Protein AF-A0A7C1K190-F1 (afdb_monomer_lite)

Secondary structure (DSSP, 8-state):
----------SS-SSSS--S-EEEEEEETTS-EEEEEEEE-SSEEEEEETTEEEEEEGGGEEEEESSHHHHHHHHHHHS-TT-HHHHHHHHHHHHHTT----

Sequence (102 aa):
MLLLVGSSAVGAELFGGGAEPAEGLLILRNGQILSGRITNLGEYYSVVLPEGELRLRRSEVEFACRDLAEAYQRKRTLIARDNTLEHLQLAQWCVRHGLLEA

Structure (mmCIF, N/CA/C/O backbone):
data_AF-A0A7C1K190-F1
#
_entry.id   AF-A0A7C1K190-F1
#
loop_
_atom_site.group_PDB
_atom_site.id
_atom_site.type_symbol
_atom_site.label_atom_id
_atom_site.label_alt_id
_atom_site.label_comp_id
_atom_site.label_asym_id
_atom_site.label_entity_id
_atom_site.label_seq_id
_atom_site.pdbx_PDB_ins_code
_atom_site.Cartn_x
_atom_site.Cartn_y
_atom_site.Cartn_z
_atom_site.occupancy
_atom_site.B_iso_or_equiv
_atom_site.auth_seq_id
_atom_site.auth_comp_id
_atom_site.auth_asym_id
_atom_site.auth_atom_id
_atom_site.pdbx_PDB_model_num
ATOM 1 N N . MET A 1 1 ? -2.033 -10.144 41.054 1.00 47.41 1 MET A N 1
ATOM 2 C CA . MET A 1 1 ? -1.411 -9.453 39.907 1.00 47.41 1 MET A CA 1
ATOM 3 C C . MET A 1 1 ? -1.028 -10.523 38.894 1.00 47.41 1 MET A C 1
ATOM 5 O O . MET A 1 1 ? 0.026 -11.126 39.021 1.00 47.41 1 MET A O 1
ATOM 9 N N . LEU A 1 2 ? -1.953 -10.877 37.998 1.00 39.16 2 LEU A N 1
ATOM 10 C CA . LEU A 1 2 ? -1.723 -11.870 36.944 1.00 39.16 2 LEU A CA 1
ATOM 11 C C . LEU A 1 2 ? -1.134 -11.136 35.735 1.00 39.16 2 LEU A C 1
ATOM 13 O O . LEU A 1 2 ? -1.816 -10.324 35.117 1.00 39.16 2 LEU A O 1
ATOM 17 N N . LEU A 1 3 ? 0.142 -11.387 35.447 1.00 44.84 3 LEU A N 1
ATOM 18 C CA . LEU A 1 3 ? 0.778 -11.014 34.187 1.00 44.84 3 LEU A CA 1
ATOM 19 C C . LEU A 1 3 ? 0.339 -12.039 33.135 1.00 44.84 3 LEU A C 1
ATOM 21 O O . LEU A 1 3 ? 0.771 -13.188 33.176 1.00 44.84 3 LEU A O 1
ATOM 25 N N . LEU A 1 4 ? -0.542 -11.636 32.220 1.00 45.88 4 LEU A N 1
ATOM 26 C CA . LEU A 1 4 ? -0.813 -12.397 31.003 1.00 45.88 4 LEU A CA 1
ATOM 27 C C . LEU A 1 4 ? 0.330 -12.139 30.017 1.00 45.88 4 LEU A C 1
ATOM 29 O O . LEU A 1 4 ? 0.484 -11.039 29.489 1.00 45.88 4 LEU A O 1
ATOM 33 N N . VAL A 1 5 ? 1.159 -13.163 29.824 1.00 48.44 5 VAL A N 1
ATOM 34 C CA . VAL A 1 5 ? 2.207 -13.216 28.804 1.00 48.44 5 VAL A CA 1
ATOM 35 C C . VAL A 1 5 ? 1.569 -13.496 27.443 1.00 48.44 5 VAL A C 1
ATOM 37 O O . VAL A 1 5 ? 0.882 -14.497 27.288 1.00 48.44 5 VAL A O 1
ATOM 40 N N . GLY A 1 6 ? 1.878 -12.631 26.473 1.00 53.12 6 GLY A N 1
ATOM 41 C CA . GLY A 1 6 ? 2.179 -12.990 25.084 1.00 53.12 6 GLY A CA 1
ATOM 42 C C . GLY A 1 6 ? 1.047 -13.505 24.189 1.00 53.12 6 GLY A C 1
ATOM 43 O O . GLY A 1 6 ? 0.641 -14.658 24.258 1.00 53.12 6 GLY A O 1
ATOM 44 N N . SER A 1 7 ? 0.689 -12.706 23.186 1.00 43.34 7 SER A N 1
ATOM 45 C CA . SER A 1 7 ? 0.387 -13.242 21.856 1.00 43.34 7 SER A CA 1
ATOM 46 C C . SER A 1 7 ? 0.984 -12.312 20.817 1.00 43.34 7 SER A C 1
ATOM 48 O O . SER A 1 7 ? 0.498 -11.212 20.577 1.00 43.34 7 SER A O 1
ATOM 50 N N . SER A 1 8 ? 2.106 -12.742 20.248 1.00 48.44 8 SER A N 1
ATOM 51 C CA . SER A 1 8 ? 2.569 -12.204 18.980 1.00 48.44 8 SER A CA 1
ATOM 52 C C . SER A 1 8 ? 1.707 -12.876 17.909 1.00 48.44 8 SER A C 1
ATOM 54 O O . SER A 1 8 ? 1.877 -14.065 17.659 1.00 48.44 8 SER A O 1
ATOM 56 N N . ALA A 1 9 ? 0.728 -12.142 1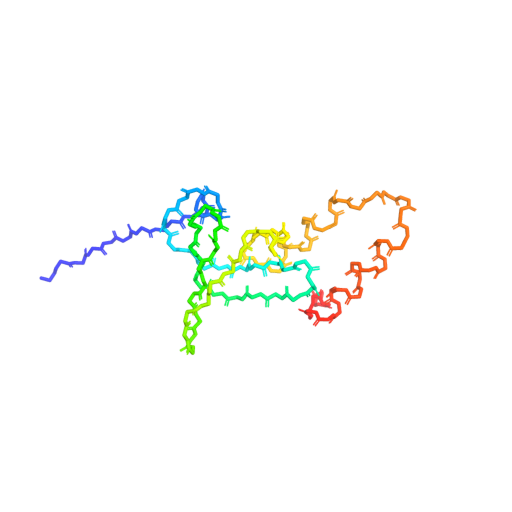7.373 1.00 47.47 9 ALA A N 1
ATOM 57 C CA . ALA A 1 9 ? 0.016 -12.493 16.146 1.00 47.47 9 ALA A CA 1
ATOM 58 C C . ALA A 1 9 ? 0.937 -12.108 14.978 1.00 47.47 9 ALA A C 1
ATOM 60 O O . ALA A 1 9 ? 1.044 -10.938 14.605 1.00 47.47 9 ALA A O 1
ATOM 61 N N . VAL A 1 10 ? 1.724 -13.062 14.492 1.00 47.41 10 VAL A N 1
ATOM 62 C CA . VAL A 1 10 ? 2.800 -12.838 13.521 1.00 47.41 10 VAL A CA 1
ATOM 63 C C . VAL A 1 10 ? 2.275 -13.044 12.092 1.00 47.41 10 VAL A C 1
ATOM 65 O O . VAL A 1 10 ? 2.758 -13.876 11.342 1.00 47.41 10 VAL A O 1
ATOM 68 N N . GLY A 1 11 ? 1.320 -12.229 11.655 1.00 42.09 11 GLY A N 1
ATOM 69 C CA . GLY A 1 11 ? 1.107 -11.925 10.229 1.00 42.09 11 GLY A CA 1
ATOM 70 C C . GLY A 1 11 ? 0.236 -12.793 9.273 1.00 42.09 11 GLY A C 1
ATOM 71 O O . GLY A 1 11 ? 0.069 -12.409 8.124 1.00 42.09 11 GLY A O 1
ATOM 72 N N . ALA A 1 12 ? -0.387 -13.905 9.621 1.00 42.94 12 ALA A N 1
ATOM 73 C CA . ALA A 1 12 ? -1.354 -14.641 8.782 1.00 42.94 12 ALA A CA 1
ATOM 74 C C . ALA A 1 12 ? -2.793 -14.100 8.610 1.00 42.94 12 ALA A C 1
ATOM 76 O O . ALA A 1 12 ? -3.524 -14.604 7.766 1.00 42.94 12 ALA A O 1
ATOM 77 N N . GLU A 1 13 ? -3.344 -13.131 9.325 1.00 55.59 13 GLU A N 1
ATOM 78 C CA . GLU A 1 13 ? -2.788 -12.113 10.215 1.00 55.59 13 GLU A CA 1
ATOM 79 C C . GLU A 1 13 ? -2.217 -10.843 9.496 1.00 55.59 13 GLU A C 1
ATOM 81 O O . GLU A 1 13 ? -1.879 -9.883 10.175 1.00 55.59 13 GLU A O 1
ATOM 86 N N . LEU A 1 14 ? -2.239 -10.755 8.142 1.00 50.59 14 LEU A N 1
ATOM 87 C CA . LEU A 1 14 ? -1.921 -9.562 7.299 1.00 50.59 14 LEU A CA 1
ATOM 88 C C . LEU A 1 14 ? -2.860 -9.431 6.080 1.00 50.59 14 LEU A C 1
ATOM 90 O O . LEU A 1 14 ? -2.447 -9.241 4.936 1.00 50.59 14 LEU A O 1
ATOM 94 N N . PHE A 1 15 ? -4.166 -9.463 6.361 1.00 59.12 15 PHE A N 1
ATOM 95 C CA . PHE A 1 15 ? -5.237 -8.845 5.551 1.00 59.12 15 PHE A CA 1
ATOM 96 C C . PHE A 1 15 ? -6.026 -9.724 4.562 1.00 59.12 15 PHE A C 1
ATOM 98 O O . PHE A 1 15 ? -6.617 -9.193 3.615 1.00 59.12 15 PHE A O 1
ATOM 105 N N . GLY A 1 16 ? -6.160 -11.028 4.820 1.00 53.53 16 GLY A N 1
ATOM 106 C CA . GLY A 1 16 ? -7.112 -11.921 4.146 1.00 53.53 16 GLY A CA 1
ATOM 107 C C . GLY A 1 16 ? -7.999 -12.694 5.127 1.00 53.53 16 GLY A C 1
ATOM 108 O O . GLY A 1 16 ? -7.618 -13.764 5.576 1.00 53.53 16 GLY A O 1
ATOM 109 N N . GLY A 1 17 ? -9.194 -12.165 5.421 1.00 52.84 17 GLY A N 1
ATOM 110 C CA . GLY A 1 17 ? -10.326 -12.913 5.999 1.00 52.84 17 GLY A CA 1
ATOM 111 C C . GLY A 1 17 ? -10.475 -12.951 7.527 1.00 52.84 17 GLY A C 1
ATOM 112 O O . GLY A 1 17 ? -11.520 -13.388 8.000 1.00 52.84 17 GLY A O 1
ATOM 113 N N . GLY A 1 18 ? -9.489 -12.490 8.299 1.00 57.62 18 GLY A N 1
ATOM 114 C CA . GLY A 1 18 ? -9.592 -12.395 9.760 1.00 57.62 18 GLY A CA 1
ATOM 115 C C . GLY A 1 18 ? -10.156 -11.048 10.2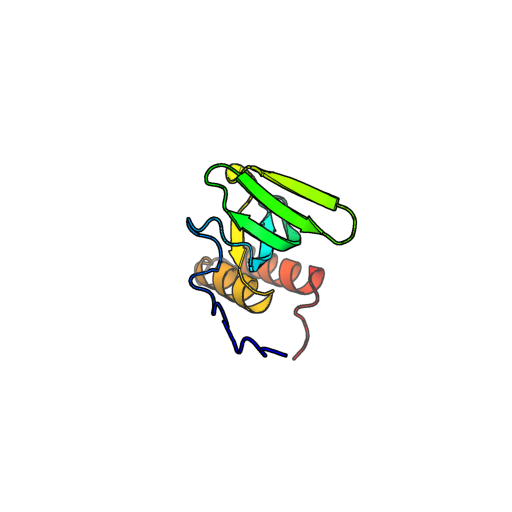16 1.00 57.62 18 GLY A C 1
ATOM 116 O O . GLY A 1 18 ? -9.689 -10.006 9.761 1.00 57.62 18 GLY A O 1
ATOM 117 N N . ALA A 1 19 ? -11.120 -11.072 11.141 1.00 63.41 19 ALA A N 1
ATOM 118 C CA . ALA A 1 19 ? -11.652 -9.876 11.805 1.00 63.41 19 ALA A CA 1
ATOM 119 C C . ALA A 1 19 ? -10.669 -9.256 12.820 1.00 63.41 19 ALA A C 1
ATOM 121 O O . ALA A 1 19 ? -11.001 -8.260 13.461 1.00 63.41 19 ALA A O 1
ATOM 122 N N . GLU A 1 20 ? -9.483 -9.844 12.994 1.00 79.31 20 GLU A N 1
ATOM 123 C CA . GLU A 1 20 ? -8.488 -9.328 13.924 1.00 79.31 20 GLU A CA 1
ATOM 124 C C . GLU A 1 20 ? -7.734 -8.135 13.322 1.00 79.31 20 GLU A C 1
ATOM 126 O O . GLU A 1 20 ? -7.210 -8.234 12.206 1.00 79.31 20 GLU A O 1
ATOM 131 N N . PRO A 1 21 ? -7.678 -6.999 14.037 1.00 85.44 21 PRO A N 1
ATOM 132 C CA . PRO A 1 21 ? -6.953 -5.828 13.576 1.00 85.44 21 PRO A CA 1
ATOM 133 C C . PRO A 1 21 ? -5.435 -6.052 13.627 1.00 85.44 21 PRO A C 1
ATOM 135 O O . PRO A 1 21 ? -4.912 -6.492 14.650 1.00 85.44 21 PRO A O 1
ATOM 138 N N . ALA A 1 22 ? -4.717 -5.663 12.573 1.00 89.69 22 ALA A N 1
ATOM 139 C CA . ALA A 1 22 ? -3.255 -5.730 12.513 1.00 89.69 22 ALA A CA 1
ATOM 140 C C . ALA A 1 22 ? -2.652 -4.417 11.997 1.00 89.69 22 ALA A C 1
ATOM 142 O O . ALA A 1 22 ? -3.232 -3.760 11.133 1.00 89.69 22 ALA A O 1
ATOM 143 N N . GLU A 1 23 ? -1.490 -4.026 12.522 1.00 92.06 23 GLU A N 1
ATOM 144 C CA . GLU A 1 23 ? -0.747 -2.867 12.011 1.00 92.06 23 GLU A CA 1
ATOM 145 C C . GLU A 1 23 ? -0.219 -3.157 10.598 1.00 92.06 23 GLU A C 1
ATOM 147 O O . GLU A 1 23 ? 0.318 -4.236 10.329 1.00 92.06 23 GLU A O 1
ATOM 152 N N . GLY A 1 24 ? -0.354 -2.192 9.690 1.00 93.00 24 GLY A N 1
ATOM 153 C CA . GLY A 1 24 ? 0.236 -2.290 8.361 1.00 93.00 24 GLY A CA 1
ATOM 154 C C . GLY A 1 24 ? -0.174 -1.164 7.427 1.00 93.00 24 GLY A C 1
ATOM 155 O O . GLY A 1 24 ? -0.600 -0.090 7.853 1.00 93.00 24 GLY A O 1
ATOM 156 N N . LEU A 1 25 ? -0.033 -1.432 6.129 1.00 94.19 25 LEU A N 1
ATOM 157 C CA . LEU A 1 25 ? -0.256 -0.484 5.049 1.00 94.19 25 LEU A CA 1
ATOM 158 C C . LEU A 1 25 ? -1.324 -0.978 4.067 1.00 94.19 25 LEU A C 1
ATOM 160 O O . LEU A 1 25 ? -1.311 -2.132 3.628 1.00 94.19 25 LEU A O 1
ATOM 164 N N . LEU A 1 26 ? -2.198 -0.064 3.648 1.00 94.44 26 LEU A N 1
ATOM 165 C CA . LEU A 1 26 ? -3.033 -0.209 2.459 1.00 94.44 26 LEU A CA 1
ATOM 166 C C . LEU A 1 26 ? -2.433 0.598 1.315 1.00 94.44 26 LEU A C 1
ATOM 168 O O . LEU A 1 26 ? -2.283 1.817 1.415 1.00 94.44 26 LEU A O 1
ATOM 172 N N . ILE A 1 27 ? -2.142 -0.081 0.209 1.00 93.81 27 ILE A N 1
ATOM 173 C CA . ILE A 1 27 ? -1.772 0.560 -1.049 1.00 93.81 27 ILE A CA 1
ATOM 174 C C . ILE A 1 27 ? -3.054 0.785 -1.840 1.00 93.81 27 ILE A C 1
ATOM 176 O O . ILE A 1 27 ? -3.756 -0.169 -2.181 1.00 93.81 27 ILE A O 1
ATOM 180 N N . LEU A 1 28 ? -3.386 2.044 -2.104 1.00 93.75 28 LEU A N 1
ATOM 181 C CA . LEU A 1 28 ? -4.593 2.414 -2.832 1.00 93.75 28 LEU A CA 1
ATOM 182 C C . LEU A 1 28 ? -4.321 2.485 -4.333 1.00 93.75 28 LEU A C 1
ATOM 184 O O . LEU A 1 28 ? -3.232 2.857 -4.771 1.00 93.75 28 LEU A O 1
ATOM 188 N N . ARG A 1 29 ? -5.348 2.211 -5.142 1.00 91.06 29 ARG A N 1
ATOM 189 C CA . ARG A 1 29 ? -5.251 2.272 -6.613 1.00 91.06 29 ARG A CA 1
ATOM 190 C C . ARG A 1 29 ? -4.935 3.667 -7.152 1.00 91.06 29 ARG A C 1
ATOM 192 O O . ARG A 1 29 ? -4.437 3.791 -8.265 1.00 91.06 29 ARG A O 1
ATOM 199 N N . ASN A 1 30 ? -5.217 4.712 -6.377 1.00 87.69 30 ASN A N 1
ATOM 200 C CA . ASN A 1 30 ? -4.865 6.092 -6.717 1.00 87.69 30 ASN A CA 1
ATOM 201 C C . ASN A 1 30 ? -3.383 6.431 -6.421 1.00 87.69 30 ASN A C 1
ATOM 203 O O . ASN A 1 30 ? -2.956 7.560 -6.653 1.00 87.69 30 ASN A O 1
ATOM 207 N N . GLY A 1 31 ? -2.601 5.474 -5.905 1.00 83.12 31 GLY A N 1
ATOM 208 C CA . GLY A 1 31 ? -1.189 5.642 -5.567 1.00 83.12 31 GLY A CA 1
ATOM 209 C C . GLY A 1 31 ? -0.919 6.235 -4.182 1.00 83.12 31 GLY A C 1
ATOM 210 O O . GLY A 1 31 ? 0.239 6.517 -3.878 1.00 83.12 31 GLY A O 1
ATOM 211 N N . GLN A 1 32 ? -1.946 6.436 -3.352 1.00 89.75 32 GLN A N 1
ATOM 212 C CA . GLN A 1 32 ? -1.781 6.798 -1.944 1.00 89.75 32 GLN A CA 1
ATOM 213 C C . GLN A 1 32 ? -1.513 5.563 -1.076 1.00 89.75 32 GLN A C 1
ATOM 215 O O . GLN A 1 32 ? -1.846 4.432 -1.438 1.00 89.75 32 GLN A O 1
ATOM 220 N N . ILE A 1 33 ? -0.921 5.802 0.092 1.00 92.00 33 ILE A N 1
ATOM 221 C CA . ILE A 1 33 ? -0.653 4.784 1.106 1.00 92.00 33 ILE A CA 1
ATOM 222 C C . ILE A 1 33 ? -1.324 5.229 2.393 1.00 92.00 33 ILE A C 1
ATOM 224 O O . ILE A 1 33 ? -1.160 6.375 2.811 1.00 92.00 33 ILE A O 1
ATOM 228 N N . LEU A 1 34 ? -2.056 4.317 3.018 1.00 92.69 34 LEU A N 1
ATOM 229 C CA . LEU A 1 34 ? -2.613 4.520 4.347 1.00 92.69 34 LEU A CA 1
ATOM 230 C C . LEU A 1 34 ? -1.952 3.560 5.318 1.00 92.69 34 LEU A C 1
ATOM 232 O O . LEU A 1 34 ? -1.835 2.375 5.021 1.00 92.69 34 LEU A O 1
ATOM 236 N N . SER A 1 35 ? -1.529 4.088 6.460 1.00 92.44 35 SER A N 1
ATOM 237 C CA . SER A 1 35 ? -0.886 3.337 7.532 1.00 92.44 35 SER A CA 1
ATOM 238 C C . SER A 1 35 ? -1.768 3.353 8.765 1.00 92.44 35 SER A C 1
ATOM 240 O O . SER A 1 35 ? -2.341 4.391 9.093 1.00 92.44 35 SER A O 1
ATOM 242 N N . GLY A 1 36 ? -1.863 2.223 9.450 1.00 92.56 36 GLY A N 1
ATOM 243 C CA . GLY A 1 36 ? -2.532 2.140 10.737 1.00 92.56 36 GLY A CA 1
ATOM 244 C C . GLY A 1 36 ? -2.956 0.723 11.063 1.00 92.56 36 GLY A C 1
ATOM 245 O O . GLY A 1 36 ? -2.496 -0.251 10.459 1.00 92.56 36 GLY A O 1
ATOM 246 N N . ARG A 1 37 ? -3.900 0.622 11.996 1.00 93.56 37 ARG A N 1
ATOM 247 C CA . ARG A 1 37 ? -4.454 -0.662 12.401 1.00 93.56 37 ARG A CA 1
ATOM 248 C C . ARG A 1 37 ? -5.592 -1.051 11.474 1.00 93.56 37 ARG A C 1
ATOM 250 O O . ARG A 1 37 ? -6.676 -0.472 11.523 1.00 93.56 37 ARG A O 1
ATOM 257 N N . ILE A 1 38 ? -5.329 -2.031 10.626 1.00 93.69 38 ILE A N 1
ATOM 258 C CA . ILE A 1 38 ? -6.201 -2.454 9.540 1.00 93.69 38 ILE A CA 1
ATOM 259 C C . ILE A 1 38 ? -6.988 -3.693 9.960 1.00 93.69 38 ILE A C 1
ATOM 261 O O . ILE A 1 38 ? -6.420 -4.693 10.394 1.00 93.69 38 ILE A O 1
ATOM 265 N N . THR A 1 39 ? -8.298 -3.649 9.745 1.00 92.56 39 THR A N 1
ATOM 266 C CA . THR A 1 39 ? -9.203 -4.794 9.883 1.00 92.56 39 THR A CA 1
ATOM 267 C C . THR A 1 39 ? -9.820 -5.118 8.525 1.00 92.56 39 THR A C 1
ATOM 269 O O . THR A 1 39 ? -10.374 -4.233 7.867 1.00 92.56 39 THR A O 1
ATOM 272 N N . ASN A 1 40 ? -9.749 -6.381 8.090 1.00 90.19 40 ASN A N 1
ATOM 273 C CA . ASN A 1 40 ? -10.418 -6.827 6.867 1.00 90.19 40 ASN A CA 1
ATOM 274 C C . ASN A 1 40 ? -11.850 -7.278 7.190 1.00 90.19 40 ASN A C 1
ATOM 276 O O . ASN A 1 40 ? -12.051 -8.266 7.888 1.00 90.19 40 ASN A O 1
ATOM 280 N N . LEU A 1 41 ? -12.841 -6.571 6.649 1.00 90.81 41 LEU A N 1
ATOM 281 C CA . LEU A 1 41 ? -14.269 -6.827 6.860 1.00 90.81 41 LEU A CA 1
ATOM 282 C C . LEU A 1 41 ? -14.934 -7.467 5.626 1.00 90.81 41 LEU A C 1
ATOM 284 O O . LEU A 1 41 ? -16.141 -7.336 5.426 1.00 90.81 41 LEU A O 1
ATOM 288 N N . GLY A 1 42 ? -14.151 -8.107 4.755 1.00 89.31 42 GLY A N 1
ATOM 289 C CA . GLY A 1 42 ? -14.611 -8.675 3.488 1.00 89.31 42 GLY A CA 1
ATOM 290 C C . GLY A 1 42 ? -14.641 -7.624 2.381 1.00 89.31 42 GLY A C 1
ATOM 291 O O . GLY A 1 42 ? -13.635 -7.418 1.702 1.00 89.31 42 GLY A O 1
ATOM 292 N N . GLU A 1 43 ? -15.782 -6.952 2.221 1.00 91.56 43 GLU A N 1
ATOM 293 C CA . GLU A 1 43 ? -16.025 -5.917 1.194 1.00 91.56 43 GLU A CA 1
ATOM 294 C C . GLU A 1 43 ? -15.319 -4.588 1.497 1.00 91.56 43 GLU A C 1
ATOM 296 O O . GLU A 1 43 ? -15.099 -3.762 0.607 1.00 91.56 43 GLU A O 1
ATOM 301 N N . TYR A 1 44 ? -14.956 -4.380 2.763 1.00 93.38 44 TYR A N 1
ATOM 302 C CA . TYR A 1 44 ? -14.333 -3.157 3.247 1.00 93.38 44 TYR A CA 1
ATOM 303 C C . TYR A 1 44 ? -13.083 -3.458 4.061 1.00 93.38 44 TYR A C 1
ATOM 305 O O . TYR A 1 44 ? -12.978 -4.497 4.712 1.00 93.38 44 TYR A O 1
ATOM 313 N N . TYR A 1 45 ? -12.187 -2.483 4.094 1.00 94.06 45 TYR A N 1
ATOM 314 C CA . TYR A 1 45 ? -11.178 -2.356 5.132 1.00 94.06 45 TYR A CA 1
ATOM 315 C C . TYR A 1 45 ? -11.600 -1.258 6.105 1.00 94.06 45 TYR A C 1
ATOM 317 O O . TYR A 1 45 ? -12.107 -0.218 5.681 1.00 94.06 45 TYR A O 1
ATOM 325 N N . SER A 1 46 ? -11.402 -1.495 7.398 1.00 93.88 46 SER A N 1
ATOM 326 C CA . SER A 1 46 ? -11.378 -0.437 8.410 1.00 93.88 46 SER A CA 1
ATOM 327 C C . SER A 1 46 ? -9.924 -0.147 8.765 1.00 93.88 46 SER A C 1
ATOM 329 O O . SER A 1 46 ? -9.142 -1.084 8.924 1.00 93.88 46 SER A O 1
ATOM 331 N N . VAL A 1 47 ? -9.561 1.130 8.847 1.00 94.44 47 VAL A N 1
ATOM 332 C CA . VAL A 1 47 ? -8.232 1.596 9.244 1.00 94.44 47 VAL A CA 1
ATOM 333 C C . VAL A 1 47 ? -8.395 2.557 10.409 1.00 94.44 47 VAL A C 1
ATOM 335 O O . VAL A 1 47 ? -8.969 3.635 10.247 1.00 94.44 47 VAL A O 1
ATOM 338 N N . VAL A 1 48 ? -7.882 2.179 11.578 1.00 93.25 48 VAL A N 1
ATOM 339 C CA . VAL A 1 48 ? -7.829 3.070 12.740 1.00 93.25 48 VAL A CA 1
ATOM 340 C C . VAL A 1 48 ? -6.549 3.897 12.666 1.00 93.25 48 VAL A C 1
ATOM 342 O O . VAL A 1 48 ? -5.441 3.358 12.645 1.00 93.25 48 VAL A O 1
ATOM 345 N N . LEU A 1 49 ? -6.734 5.212 12.625 1.00 87.88 49 LEU A N 1
ATOM 346 C CA . LEU A 1 49 ? -5.719 6.259 12.620 1.00 87.88 49 LEU A CA 1
ATOM 347 C C . LEU A 1 49 ? -5.761 6.993 13.975 1.00 87.88 49 LEU A C 1
ATOM 349 O O . LEU A 1 49 ? -6.765 6.905 14.687 1.00 87.88 49 LEU A O 1
ATOM 353 N N . PRO A 1 50 ? -4.730 7.776 14.340 1.00 83.12 50 PRO A N 1
ATOM 354 C CA . PRO A 1 50 ? -4.758 8.584 15.565 1.00 83.12 50 PRO A CA 1
ATOM 355 C C . PRO A 1 50 ? -5.953 9.550 15.641 1.00 83.12 50 PRO A C 1
ATOM 357 O O . PRO A 1 50 ? -6.413 9.893 16.726 1.00 83.12 50 PRO A O 1
ATOM 360 N N . GLU A 1 51 ? -6.444 9.984 14.482 1.00 83.94 51 GLU A N 1
ATOM 361 C CA . GLU A 1 51 ? -7.448 11.040 14.324 1.00 83.94 51 GLU A CA 1
ATOM 362 C C . GLU A 1 51 ? -8.876 10.492 14.151 1.00 83.94 51 GLU A C 1
ATOM 364 O O . GLU A 1 51 ? -9.840 11.256 14.166 1.00 83.94 51 GLU A O 1
AT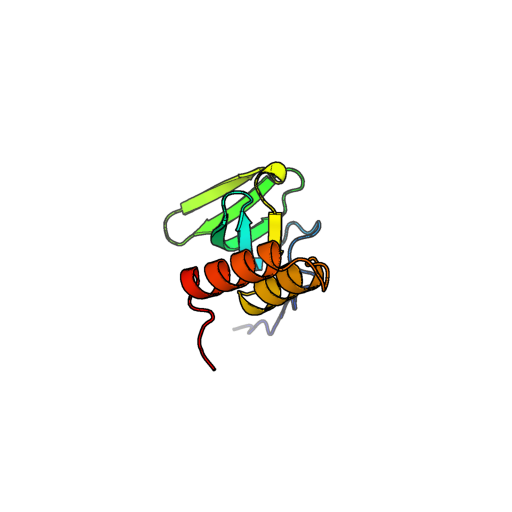OM 369 N N . GLY A 1 52 ? -9.032 9.174 13.980 1.00 88.12 52 GLY A N 1
ATOM 370 C CA . GLY A 1 52 ? -10.326 8.540 13.736 1.00 88.12 52 GLY A CA 1
ATOM 371 C C . GLY A 1 52 ? -10.228 7.205 12.999 1.00 88.12 52 GLY A C 1
ATOM 372 O O . GLY A 1 52 ? -9.153 6.645 12.812 1.00 88.12 52 GLY A O 1
ATOM 373 N N . GLU A 1 53 ? -11.373 6.686 12.566 1.00 92.81 53 GLU A N 1
ATOM 374 C CA . GLU A 1 53 ? -11.473 5.441 11.800 1.00 92.81 53 GLU A CA 1
ATOM 375 C C . GLU A 1 53 ? -11.931 5.741 10.370 1.00 92.81 53 GLU A C 1
ATOM 377 O O . GLU A 1 53 ? -12.920 6.446 10.157 1.00 92.81 53 GLU A O 1
ATOM 382 N N . LEU A 1 54 ? -11.224 5.190 9.384 1.00 93.75 54 LEU A N 1
ATOM 383 C CA . LEU A 1 54 ? -11.570 5.303 7.972 1.00 93.75 54 LEU A CA 1
ATOM 384 C C . LEU A 1 54 ? -12.036 3.952 7.431 1.00 93.75 54 LEU A C 1
ATOM 386 O O . LEU A 1 54 ? -11.381 2.930 7.629 1.00 93.75 54 LEU A O 1
ATOM 390 N N . ARG A 1 55 ? -13.139 3.958 6.677 1.00 94.06 55 ARG A N 1
ATOM 391 C CA . ARG A 1 55 ? -13.651 2.770 5.990 1.00 94.06 55 ARG A CA 1
ATOM 392 C C . ARG A 1 55 ? -13.476 2.902 4.485 1.00 94.06 55 ARG A C 1
ATOM 394 O O . ARG A 1 55 ? -13.975 3.850 3.887 1.00 94.06 55 ARG A O 1
ATOM 401 N N . LEU A 1 56 ? -12.810 1.928 3.878 1.00 94.12 56 LEU A N 1
ATOM 402 C CA . LEU A 1 56 ? -12.469 1.920 2.454 1.00 94.12 56 LEU A CA 1
ATOM 403 C C . LEU A 1 56 ? -13.061 0.701 1.780 1.00 94.12 56 LEU A C 1
ATOM 405 O O . LEU A 1 56 ? -13.043 -0.392 2.352 1.00 94.12 56 LEU A O 1
ATOM 409 N N . ARG A 1 57 ? -13.556 0.858 0.552 1.00 95.31 57 ARG A N 1
ATOM 410 C CA . ARG A 1 57 ? -13.992 -0.303 -0.226 1.00 95.31 57 ARG A CA 1
ATOM 411 C C . ARG A 1 57 ? -12.776 -1.113 -0.643 1.00 95.31 57 ARG A C 1
ATOM 413 O O . ARG A 1 57 ? -11.773 -0.561 -1.092 1.00 95.31 57 ARG A O 1
ATOM 420 N N . ARG A 1 58 ? -12.887 -2.441 -0.599 1.00 93.00 58 ARG A N 1
ATOM 421 C CA . ARG A 1 58 ? -11.844 -3.346 -1.103 1.00 93.00 58 ARG A CA 1
ATOM 422 C C . ARG A 1 58 ? -11.478 -3.054 -2.560 1.00 93.00 58 ARG A C 1
ATOM 424 O O . ARG A 1 58 ? -10.327 -3.223 -2.938 1.00 93.00 58 ARG A O 1
ATOM 431 N N . SER A 1 59 ? -12.431 -2.576 -3.362 1.00 95.00 59 SER A N 1
ATOM 432 C CA . SER A 1 59 ? -12.204 -2.181 -4.755 1.00 95.00 59 SER A CA 1
ATOM 433 C C . SER A 1 59 ? -11.227 -1.013 -4.918 1.00 95.00 59 SER A C 1
ATOM 435 O O . SER A 1 59 ? -10.597 -0.907 -5.964 1.00 95.00 59 SER A O 1
ATOM 437 N N . GLU A 1 60 ? -11.089 -0.145 -3.914 1.00 95.12 60 GLU A N 1
ATOM 438 C CA . GLU A 1 60 ? -10.179 1.011 -3.937 1.00 95.12 60 GLU A CA 1
ATOM 439 C C . GLU A 1 60 ? -8.754 0.641 -3.507 1.00 95.12 60 GLU A C 1
ATOM 441 O O . GLU A 1 60 ? -7.800 1.368 -3.793 1.00 95.12 60 GLU A O 1
ATOM 446 N N . VAL A 1 61 ? -8.604 -0.515 -2.861 1.00 94.31 61 VAL A N 1
ATOM 447 C CA . VAL A 1 61 ? -7.329 -1.056 -2.398 1.00 94.31 61 VAL A CA 1
ATOM 448 C C . VAL A 1 61 ? -6.706 -1.897 -3.513 1.00 94.31 61 VAL A C 1
ATOM 450 O O . VAL A 1 61 ? -7.339 -2.784 -4.087 1.00 94.31 61 VAL A O 1
ATOM 453 N N . GLU A 1 62 ? -5.451 -1.605 -3.841 1.00 93.19 62 GLU A N 1
ATOM 454 C CA . GLU A 1 62 ? -4.640 -2.416 -4.748 1.00 93.19 62 GLU A CA 1
ATOM 455 C C . GLU A 1 62 ? -4.203 -3.698 -4.029 1.00 93.19 62 GLU A C 1
ATOM 457 O O . GLU A 1 62 ? -4.494 -4.801 -4.486 1.00 93.19 62 GLU A O 1
ATOM 462 N N . PHE A 1 63 ? -3.566 -3.550 -2.864 1.00 92.25 63 PHE A N 1
ATOM 463 C CA . PHE A 1 63 ? -3.251 -4.636 -1.940 1.00 92.25 63 PHE A CA 1
ATOM 464 C C . PHE A 1 63 ? -2.883 -4.082 -0.557 1.00 92.25 63 PHE A C 1
ATOM 466 O O . PHE A 1 63 ? -2.639 -2.888 -0.388 1.00 92.25 63 PHE A O 1
ATOM 473 N N . ALA A 1 64 ? -2.815 -4.972 0.429 1.00 92.25 64 ALA A N 1
ATOM 474 C CA . ALA A 1 64 ? -2.366 -4.667 1.781 1.00 92.25 64 ALA A CA 1
ATOM 475 C C . ALA A 1 64 ? -1.049 -5.403 2.097 1.00 92.25 64 ALA A C 1
ATOM 477 O O . ALA A 1 64 ? -0.806 -6.491 1.556 1.00 92.25 64 ALA A O 1
ATOM 478 N N . CYS A 1 65 ? -0.194 -4.806 2.926 1.00 92.50 65 CYS A N 1
ATOM 479 C CA . CYS A 1 65 ? 1.153 -5.293 3.255 1.00 92.50 65 CYS A CA 1
ATOM 480 C C . CYS A 1 65 ? 1.626 -4.758 4.616 1.00 92.50 65 CYS A C 1
ATOM 482 O O . CYS A 1 65 ? 1.036 -3.820 5.144 1.00 92.50 65 CYS A O 1
ATOM 484 N N . ARG A 1 66 ? 2.690 -5.327 5.192 1.00 90.81 66 ARG A N 1
ATOM 485 C CA . ARG A 1 66 ? 3.229 -4.868 6.490 1.00 90.81 66 ARG A CA 1
ATOM 486 C C . ARG A 1 66 ? 3.860 -3.494 6.431 1.00 90.81 66 ARG A C 1
ATOM 488 O O . ARG A 1 66 ? 3.656 -2.664 7.306 1.00 90.81 66 ARG A O 1
ATOM 495 N N . ASP A 1 67 ? 4.680 -3.304 5.412 1.00 90.19 67 ASP A N 1
ATOM 496 C CA . ASP A 1 67 ? 5.612 -2.199 5.322 1.00 90.19 67 ASP A CA 1
ATOM 497 C C . ASP A 1 67 ? 5.884 -1.849 3.854 1.00 90.19 67 ASP A C 1
ATOM 499 O O . ASP A 1 67 ? 5.420 -2.510 2.914 1.00 90.19 67 ASP A O 1
ATOM 503 N N . LEU A 1 68 ? 6.617 -0.755 3.657 1.00 90.88 68 LEU A N 1
ATOM 504 C CA . LEU A 1 68 ? 6.949 -0.258 2.327 1.00 90.88 68 LEU A CA 1
ATOM 505 C C . LEU A 1 68 ? 7.903 -1.194 1.572 1.00 90.88 68 LEU A C 1
ATOM 507 O O . LEU A 1 68 ? 7.876 -1.208 0.340 1.00 90.88 68 LEU A O 1
ATOM 511 N N . ALA A 1 69 ? 8.712 -1.994 2.274 1.00 90.62 69 ALA A N 1
ATOM 512 C CA . ALA A 1 69 ? 9.616 -2.949 1.642 1.00 90.62 69 ALA A CA 1
ATOM 513 C C . ALA A 1 69 ? 8.824 -4.090 0.991 1.00 90.62 69 ALA A C 1
ATOM 515 O O . ALA A 1 69 ? 9.067 -4.436 -0.166 1.00 90.62 69 ALA A O 1
ATOM 516 N N . GLU A 1 70 ? 7.817 -4.623 1.683 1.00 91.19 70 GLU A N 1
ATOM 517 C CA . GLU A 1 70 ? 6.894 -5.607 1.127 1.00 91.19 70 GLU A CA 1
ATOM 518 C C . GLU A 1 70 ? 6.104 -5.027 -0.056 1.00 91.19 70 GLU A C 1
ATOM 520 O O . GLU A 1 70 ? 5.969 -5.691 -1.087 1.00 91.19 70 GLU A O 1
ATOM 525 N N . ALA A 1 71 ? 5.635 -3.777 0.046 1.00 92.25 71 ALA A N 1
ATOM 526 C CA . ALA A 1 71 ? 4.961 -3.098 -1.061 1.00 92.25 71 ALA A CA 1
ATOM 527 C C . ALA A 1 71 ? 5.856 -2.974 -2.302 1.00 92.25 71 ALA A C 1
ATOM 529 O O . ALA A 1 71 ? 5.419 -3.290 -3.412 1.00 92.25 71 ALA A O 1
ATOM 530 N N . TYR A 1 72 ? 7.114 -2.567 -2.115 1.00 91.94 72 TYR A N 1
ATOM 531 C CA . TYR A 1 72 ? 8.105 -2.495 -3.185 1.00 91.94 72 TYR A CA 1
ATOM 532 C C . TYR A 1 72 ? 8.330 -3.860 -3.836 1.00 91.94 72 TYR A C 1
ATOM 534 O O . TYR A 1 72 ? 8.266 -3.966 -5.062 1.00 91.94 72 TYR A O 1
ATOM 542 N N . GLN A 1 73 ? 8.555 -4.908 -3.036 1.00 92.06 73 GLN A N 1
ATOM 543 C CA . GLN A 1 73 ? 8.795 -6.251 -3.565 1.00 92.06 73 GLN A CA 1
ATOM 544 C C . GLN A 1 73 ? 7.598 -6.742 -4.378 1.00 92.06 73 GLN A C 1
ATOM 546 O O . GLN A 1 73 ? 7.785 -7.202 -5.501 1.00 92.06 73 GLN A O 1
ATOM 551 N N . ARG A 1 74 ? 6.369 -6.570 -3.874 1.00 91.88 74 ARG A N 1
ATOM 552 C CA . ARG A 1 74 ? 5.156 -6.9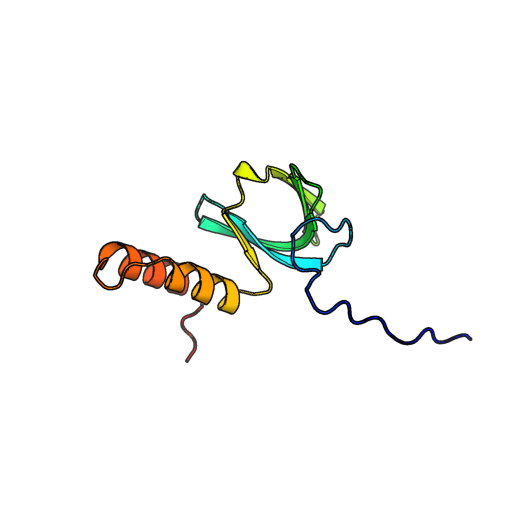50 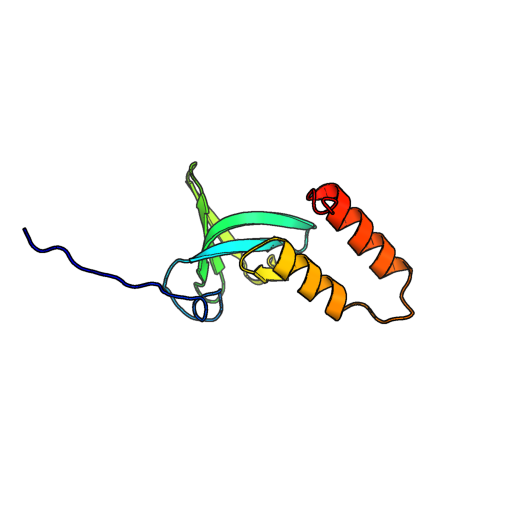-4.614 1.00 91.88 74 ARG A CA 1
ATOM 553 C C . ARG A 1 74 ? 4.992 -6.171 -5.913 1.00 91.88 74 ARG A C 1
ATOM 555 O O . ARG A 1 74 ? 4.690 -6.773 -6.934 1.00 91.88 74 ARG A O 1
ATOM 562 N N . LYS A 1 75 ? 5.208 -4.851 -5.912 1.00 90.81 75 LYS A N 1
ATOM 563 C CA . LYS A 1 75 ? 5.141 -4.072 -7.158 1.00 90.81 75 LYS A CA 1
ATOM 564 C C . LYS A 1 75 ? 6.210 -4.531 -8.145 1.00 90.81 75 LYS A C 1
ATOM 566 O O . LYS A 1 75 ? 5.906 -4.729 -9.311 1.00 90.81 75 LYS A O 1
ATOM 571 N N . ARG A 1 76 ? 7.435 -4.778 -7.678 1.00 91.75 76 ARG A N 1
ATOM 572 C CA . ARG A 1 76 ? 8.548 -5.245 -8.510 1.00 91.75 76 ARG A CA 1
ATOM 573 C C . ARG A 1 76 ? 8.305 -6.619 -9.135 1.00 91.75 76 ARG A C 1
ATOM 575 O O . ARG A 1 76 ? 8.706 -6.814 -10.277 1.00 91.75 76 ARG A O 1
ATOM 582 N N . THR A 1 77 ? 7.690 -7.566 -8.424 1.00 91.81 77 THR A N 1
ATOM 583 C CA . THR A 1 77 ? 7.439 -8.915 -8.968 1.00 91.81 77 THR A CA 1
ATOM 584 C C . THR A 1 77 ? 6.374 -8.945 -10.060 1.00 91.81 77 THR A C 1
ATOM 586 O O . THR A 1 77 ? 6.344 -9.902 -10.829 1.00 91.81 77 THR A O 1
ATOM 589 N N . LEU A 1 78 ? 5.522 -7.920 -10.144 1.00 89.00 78 LEU A N 1
ATOM 590 C CA . LEU A 1 78 ? 4.491 -7.803 -11.179 1.00 89.00 78 LEU A CA 1
ATOM 591 C C . LEU A 1 78 ? 5.016 -7.205 -12.492 1.00 89.00 78 LEU A C 1
ATOM 593 O O . LEU A 1 78 ? 4.354 -7.344 -13.516 1.00 89.00 78 LEU A O 1
ATOM 597 N N . ILE A 1 79 ? 6.191 -6.572 -12.473 1.00 90.06 79 ILE A N 1
ATOM 598 C CA . ILE A 1 79 ? 6.760 -5.899 -13.643 1.00 90.06 79 ILE A CA 1
ATOM 599 C C . ILE A 1 79 ? 7.454 -6.918 -14.544 1.00 90.06 79 ILE A C 1
ATOM 601 O O . ILE A 1 79 ? 8.364 -7.639 -14.118 1.00 90.06 79 ILE A O 1
ATOM 605 N N . ALA A 1 80 ? 7.054 -6.954 -15.814 1.00 88.81 80 ALA A N 1
ATOM 606 C CA . ALA A 1 80 ? 7.750 -7.736 -16.829 1.00 88.81 80 ALA A CA 1
ATOM 607 C C . ALA A 1 80 ? 9.166 -7.181 -17.068 1.00 88.81 80 ALA A C 1
ATOM 609 O O . ALA A 1 80 ? 9.372 -5.970 -17.098 1.00 88.81 80 ALA A O 1
ATOM 610 N N . ARG A 1 81 ? 10.151 -8.070 -17.271 1.00 83.00 81 ARG A N 1
ATOM 611 C CA . ARG A 1 81 ? 11.582 -7.709 -17.379 1.00 83.00 81 ARG A CA 1
ATOM 612 C C . ARG A 1 81 ? 11.898 -6.651 -18.442 1.00 83.00 81 ARG A C 1
ATOM 614 O O . ARG A 1 81 ? 12.890 -5.946 -18.306 1.00 83.00 81 ARG A O 1
ATOM 621 N N . ASP A 1 82 ? 11.118 -6.597 -19.511 1.00 89.25 82 ASP A N 1
ATOM 622 C CA . ASP A 1 82 ? 11.282 -5.704 -20.656 1.00 89.25 82 ASP A CA 1
ATOM 623 C C . ASP A 1 82 ? 10.377 -4.461 -20.594 1.00 89.25 82 ASP A C 1
ATOM 625 O O . ASP A 1 82 ? 10.432 -3.608 -21.482 1.00 89.25 82 ASP A O 1
ATOM 629 N N . ASN A 1 83 ? 9.584 -4.298 -19.529 1.00 90.88 83 ASN A N 1
ATOM 630 C CA . ASN A 1 83 ? 8.684 -3.162 -19.376 1.00 90.88 83 ASN A CA 1
ATOM 631 C C . ASN A 1 83 ? 9.367 -1.968 -18.688 1.00 90.88 83 ASN A C 1
ATOM 633 O O . ASN A 1 83 ? 9.182 -1.685 -17.501 1.00 90.88 83 ASN A O 1
ATOM 637 N N . THR A 1 84 ? 10.157 -1.226 -19.467 1.00 90.50 84 THR A N 1
ATOM 638 C CA . THR A 1 84 ? 10.884 -0.027 -19.011 1.00 90.50 84 THR A CA 1
ATOM 639 C C . THR A 1 84 ? 9.970 1.036 -18.388 1.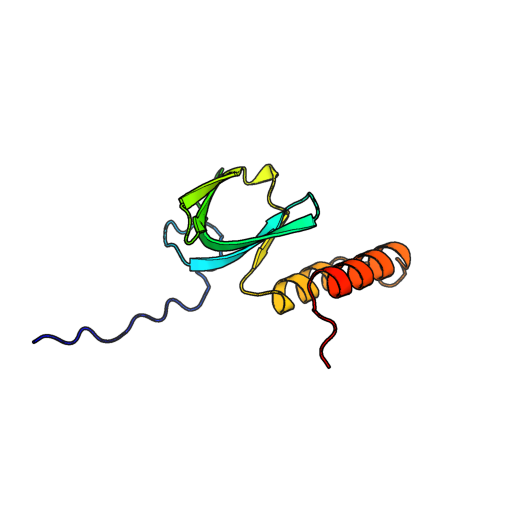00 90.50 84 THR A C 1
ATOM 641 O O . THR A 1 84 ? 10.379 1.725 -17.451 1.00 90.50 84 THR A O 1
ATOM 644 N N . LEU A 1 85 ? 8.732 1.180 -18.878 1.00 91.12 85 LEU A N 1
ATOM 645 C CA . LEU A 1 85 ? 7.788 2.175 -18.364 1.00 91.12 85 LEU A CA 1
ATOM 646 C C . LEU A 1 85 ? 7.351 1.846 -16.932 1.00 91.12 85 LEU A C 1
ATOM 648 O O . LEU A 1 85 ? 7.385 2.721 -16.068 1.00 91.12 85 LEU A O 1
ATOM 652 N N . GLU A 1 86 ? 6.989 0.595 -16.662 1.00 89.56 86 GLU A N 1
ATOM 653 C CA . GLU A 1 86 ? 6.609 0.158 -15.315 1.00 89.56 86 GLU A CA 1
ATOM 654 C C . GLU A 1 86 ? 7.785 0.238 -14.333 1.00 89.56 86 GLU A C 1
ATOM 656 O O . GLU A 1 86 ? 7.612 0.650 -13.184 1.00 89.56 86 GLU A O 1
ATOM 661 N N . HIS A 1 87 ? 9.008 -0.054 -14.790 1.00 91.38 87 HIS A N 1
ATOM 662 C CA . HIS A 1 87 ? 10.214 0.158 -13.988 1.00 91.38 87 HIS A CA 1
ATOM 663 C C . HIS A 1 87 ? 10.409 1.630 -13.596 1.00 91.38 87 HIS A C 1
ATOM 665 O O . HIS A 1 87 ? 10.720 1.921 -12.438 1.00 91.38 87 HIS A O 1
ATOM 671 N N . LEU A 1 88 ? 10.192 2.566 -14.527 1.00 91.81 88 LEU A N 1
ATOM 672 C CA . LEU A 1 88 ? 10.257 4.000 -14.238 1.00 91.81 88 LEU A CA 1
ATOM 673 C C . LEU A 1 88 ? 9.163 4.428 -13.250 1.00 91.81 88 LEU A C 1
ATOM 675 O O . LEU A 1 88 ? 9.440 5.184 -12.318 1.00 91.81 88 LEU A O 1
ATOM 679 N N . GLN A 1 89 ? 7.936 3.933 -13.422 1.00 90.62 89 GLN A N 1
ATOM 680 C CA . GLN A 1 89 ? 6.828 4.214 -12.505 1.00 90.62 89 GLN A CA 1
ATOM 681 C C . GLN A 1 89 ? 7.122 3.709 -11.088 1.00 90.62 89 GLN A C 1
ATOM 683 O O . GLN A 1 89 ? 6.875 4.431 -10.120 1.00 90.62 89 GLN A O 1
ATOM 688 N N . LEU A 1 90 ? 7.708 2.514 -10.951 1.00 89.81 90 LEU A N 1
ATOM 689 C CA . LEU A 1 90 ? 8.139 1.991 -9.656 1.00 89.81 90 LEU A CA 1
ATOM 690 C C . LEU A 1 90 ? 9.238 2.857 -9.032 1.00 89.81 90 LEU A C 1
ATOM 692 O O . LEU A 1 90 ? 9.160 3.172 -7.848 1.00 89.81 90 LEU A O 1
ATOM 696 N N . ALA A 1 91 ? 10.230 3.294 -9.812 1.00 90.31 91 ALA A N 1
ATOM 697 C CA . ALA A 1 91 ? 11.285 4.174 -9.310 1.00 90.31 91 ALA A CA 1
ATOM 698 C C . ALA A 1 91 ? 10.722 5.513 -8.798 1.00 90.31 91 ALA A C 1
ATOM 700 O O . ALA A 1 91 ? 11.067 5.956 -7.704 1.00 90.31 91 ALA A O 1
ATOM 701 N N . GLN A 1 92 ? 9.801 6.129 -9.545 1.00 90.44 92 GLN A N 1
ATOM 702 C CA . GLN A 1 92 ? 9.113 7.353 -9.118 1.00 90.44 92 GLN A CA 1
ATOM 703 C C . GLN A 1 92 ? 8.286 7.138 -7.846 1.00 90.44 92 GLN A C 1
ATOM 705 O O . GLN A 1 92 ? 8.247 8.008 -6.975 1.00 90.44 92 GLN A O 1
ATOM 710 N N . TRP A 1 93 ? 7.636 5.980 -7.726 1.00 89.94 93 TRP A N 1
ATOM 711 C CA . TRP A 1 93 ? 6.911 5.602 -6.519 1.00 89.94 93 TRP A CA 1
ATOM 712 C C . TRP A 1 93 ? 7.859 5.477 -5.316 1.00 89.94 93 TRP A C 1
ATOM 714 O O . TRP A 1 93 ? 7.577 6.051 -4.266 1.00 89.94 93 TRP A O 1
ATOM 724 N N . CYS A 1 94 ? 9.025 4.840 -5.479 1.00 89.25 94 CYS A N 1
ATOM 725 C CA . CYS A 1 94 ? 10.035 4.759 -4.420 1.00 89.25 94 CYS A CA 1
ATOM 726 C C . CYS A 1 94 ? 10.496 6.144 -3.949 1.00 89.25 94 CYS A C 1
ATOM 728 O O . CYS A 1 94 ? 10.544 6.390 -2.746 1.00 89.25 94 CYS A O 1
ATOM 730 N N . VAL A 1 95 ? 10.778 7.062 -4.882 1.00 89.19 95 VAL A N 1
ATOM 731 C CA . VAL A 1 95 ? 11.167 8.451 -4.569 1.00 89.19 95 VAL A CA 1
ATOM 732 C C . VAL A 1 95 ? 10.079 9.144 -3.745 1.00 89.19 95 VAL A C 1
ATOM 734 O O . VAL A 1 95 ? 10.371 9.747 -2.716 1.00 89.19 95 VAL A O 1
ATOM 737 N N . ARG A 1 96 ? 8.812 9.032 -4.168 1.00 88.31 96 ARG A N 1
ATOM 738 C CA . ARG A 1 96 ? 7.666 9.667 -3.496 1.00 88.31 96 ARG A CA 1
ATOM 739 C C . ARG A 1 96 ? 7.494 9.201 -2.050 1.00 88.31 96 ARG A C 1
ATOM 741 O O . ARG A 1 96 ? 7.060 9.986 -1.214 1.00 88.31 96 ARG A O 1
ATOM 748 N N . HIS A 1 97 ? 7.802 7.937 -1.776 1.00 86.31 97 HIS A N 1
ATOM 749 C CA . HIS A 1 97 ? 7.594 7.314 -0.469 1.00 86.31 97 HIS A CA 1
ATOM 750 C C . HIS A 1 97 ? 8.886 7.143 0.342 1.00 86.31 97 HIS A C 1
ATOM 752 O O . HIS A 1 97 ? 8.878 6.429 1.340 1.00 86.31 97 HIS A O 1
ATOM 758 N N . GLY A 1 98 ? 9.981 7.800 -0.061 1.00 83.44 98 GLY A N 1
ATOM 759 C CA . GLY A 1 98 ? 11.226 7.829 0.711 1.00 83.44 98 GLY A CA 1
ATOM 760 C C . GLY A 1 98 ? 11.988 6.501 0.751 1.00 83.44 98 GLY A C 1
ATOM 761 O O . GLY A 1 98 ? 12.819 6.306 1.624 1.00 83.44 98 GLY A O 1
ATOM 762 N N . LEU A 1 99 ? 11.753 5.591 -0.198 1.00 83.00 99 LEU A N 1
ATOM 763 C CA . LEU A 1 99 ? 12.438 4.290 -0.284 1.00 83.00 99 LEU A CA 1
ATOM 764 C C . LEU A 1 99 ? 13.855 4.371 -0.888 1.00 83.00 99 LEU A C 1
ATOM 766 O O . LEU A 1 99 ? 14.378 3.376 -1.381 1.00 83.00 99 LEU A O 1
ATOM 770 N N . LEU A 1 100 ? 14.469 5.555 -0.906 1.00 70.38 100 LEU A N 1
ATOM 771 C CA . LEU A 1 100 ? 15.784 5.796 -1.512 1.00 70.38 100 LEU A CA 1
ATOM 772 C C . LEU A 1 100 ? 16.963 5.578 -0.552 1.00 70.38 100 LEU A C 1
ATOM 774 O O . LEU A 1 100 ? 18.083 5.964 -0.882 1.00 70.38 100 LEU A O 1
ATOM 778 N N . GLU A 1 101 ? 16.744 4.976 0.613 1.00 45.38 101 GLU A N 1
ATOM 779 C CA . GLU A 1 101 ? 17.817 4.782 1.589 1.00 45.38 101 GLU A CA 1
ATOM 780 C C . GLU A 1 101 ? 18.524 3.439 1.363 1.00 45.38 101 GLU A C 1
ATOM 782 O O . GLU A 1 101 ? 17.929 2.365 1.488 1.00 45.38 101 GLU A O 1
ATOM 787 N N . ALA A 1 102 ? 19.789 3.547 0.946 1.00 36.59 102 ALA A N 1
ATOM 788 C CA . ALA A 1 102 ? 20.778 2.479 0.848 1.00 36.59 102 ALA A CA 1
ATOM 789 C C . ALA A 1 102 ? 21.554 2.342 2.162 1.00 36.59 102 ALA A C 1
ATOM 791 O O . ALA A 1 102 ? 21.787 3.388 2.811 1.00 36.59 102 ALA A O 1
#

Foldseek 3Di:
DDDDDDDDCPPVVFAPDDQAWHWWWFQFPVRDIDTATWGHPPQWIWGQDPVGIDIGGPVRTPDIDHDVVRVLVVQVVPDDPPCVPSVVVSVVSCVVVVVPDD

Radius of gyration: 15.97 Å; chains: 1; bounding box: 37×26×61 Å

pLDDT: mean 81.92, std 17.47, range [36.59, 95.31]